Protein AF-A0A9X3IIK0-F1 (afdb_monomer_lite)

Structure (mmCIF, N/CA/C/O backbone):
data_AF-A0A9X3IIK0-F1
#
_entry.id   AF-A0A9X3IIK0-F1
#
loop_
_atom_site.group_PDB
_atom_site.id
_atom_site.type_symbol
_atom_site.label_atom_id
_atom_site.label_alt_id
_atom_site.label_comp_id
_atom_site.label_asym_id
_atom_site.label_entity_id
_atom_site.label_seq_id
_atom_site.pdbx_PDB_ins_code
_atom_site.Cartn_x
_atom_site.Cartn_y
_atom_site.Cartn_z
_atom_site.occupancy
_atom_site.B_iso_or_equiv
_atom_site.auth_seq_id
_atom_site.auth_comp_id
_atom_site.auth_asym_id
_atom_site.auth_atom_id
_atom_site.pdbx_PDB_model_num
ATOM 1 N N . MET A 1 1 ? -16.610 23.802 2.254 1.00 46.31 1 MET A N 1
ATOM 2 C CA . MET A 1 1 ? -15.520 23.106 2.985 1.00 46.31 1 MET A CA 1
ATOM 3 C C . MET A 1 1 ? -15.199 21.709 2.436 1.00 46.31 1 MET A C 1
ATOM 5 O O . MET A 1 1 ? -14.021 21.401 2.320 1.00 46.31 1 MET A O 1
ATOM 9 N N . ASN A 1 2 ? -16.183 20.883 2.042 1.00 49.84 2 ASN A N 1
ATOM 10 C CA . ASN A 1 2 ? -15.914 19.571 1.416 1.00 49.84 2 ASN A CA 1
ATOM 11 C C . ASN A 1 2 ? -15.202 19.662 0.055 1.00 49.84 2 ASN A C 1
ATOM 13 O O . ASN A 1 2 ? -14.249 18.927 -0.170 1.00 49.84 2 ASN A O 1
ATOM 17 N N . ASN A 1 3 ? -15.590 20.609 -0.804 1.00 43.94 3 ASN A N 1
ATOM 18 C CA . ASN A 1 3 ? -14.993 20.746 -2.141 1.00 43.94 3 ASN A CA 1
ATOM 19 C C . ASN A 1 3 ? -13.500 21.101 -2.094 1.00 43.94 3 ASN A C 1
ATOM 21 O O . ASN A 1 3 ? -12.734 20.601 -2.902 1.00 43.94 3 ASN A O 1
ATOM 25 N N . ILE A 1 4 ? -13.072 21.888 -1.100 1.00 55.56 4 ILE A N 1
ATOM 26 C CA . ILE A 1 4 ? -11.656 22.237 -0.895 1.00 55.56 4 ILE A CA 1
ATOM 27 C C . ILE A 1 4 ? -10.856 21.008 -0.446 1.00 55.56 4 ILE A C 1
ATOM 29 O O . ILE A 1 4 ? -9.760 20.781 -0.940 1.00 55.56 4 ILE A O 1
ATOM 33 N N . LYS A 1 5 ? -11.416 20.167 0.436 1.00 47.66 5 LYS A N 1
ATOM 34 C CA . LYS A 1 5 ? -10.771 18.910 0.851 1.00 47.66 5 LYS A CA 1
ATOM 35 C C . LYS A 1 5 ? -10.626 17.934 -0.317 1.00 47.66 5 LYS A C 1
ATOM 37 O O . LYS A 1 5 ? -9.583 17.307 -0.443 1.00 47.66 5 LYS A O 1
ATOM 42 N N . ILE A 1 6 ? -11.642 17.845 -1.178 1.00 51.34 6 ILE A N 1
ATOM 43 C CA . ILE A 1 6 ? -11.606 17.032 -2.402 1.00 51.34 6 ILE A CA 1
ATOM 44 C C . ILE A 1 6 ? -10.556 17.579 -3.376 1.00 51.34 6 ILE A C 1
ATOM 46 O O . ILE A 1 6 ? -9.789 16.797 -3.923 1.00 51.34 6 ILE A O 1
ATOM 50 N N . LEU A 1 7 ? -10.464 18.903 -3.534 1.00 46.94 7 LEU A N 1
ATOM 51 C CA . LEU A 1 7 ? -9.471 19.547 -4.397 1.00 46.94 7 LEU A CA 1
ATOM 52 C C . LEU A 1 7 ? -8.034 19.305 -3.909 1.00 46.94 7 LEU A C 1
ATOM 54 O O . LEU A 1 7 ? -7.160 19.030 -4.720 1.00 46.94 7 LEU A O 1
ATOM 58 N N . VAL A 1 8 ? -7.806 19.363 -2.592 1.00 54.00 8 VAL A N 1
ATOM 59 C CA . VAL A 1 8 ? -6.505 19.072 -1.963 1.00 54.00 8 VAL A CA 1
ATOM 60 C C . VAL A 1 8 ? -6.147 17.589 -2.085 1.00 54.00 8 VAL A C 1
ATOM 62 O O . VAL A 1 8 ? -5.001 17.242 -2.354 1.00 54.00 8 VAL A O 1
ATOM 65 N N . LEU A 1 9 ? -7.123 16.692 -1.924 1.00 51.22 9 LEU A N 1
ATOM 66 C CA . LEU A 1 9 ? -6.900 15.260 -2.118 1.00 51.22 9 LEU A CA 1
ATOM 67 C C . LEU A 1 9 ? -6.576 14.946 -3.586 1.00 51.22 9 LEU A C 1
ATOM 69 O O . LEU A 1 9 ? -5.665 14.171 -3.860 1.00 51.22 9 LEU A O 1
ATOM 73 N N . LEU A 1 10 ? -7.292 15.583 -4.518 1.00 48.53 10 LEU A N 1
ATOM 74 C CA . LEU A 1 10 ? -7.055 15.483 -5.955 1.00 48.53 10 LEU A CA 1
ATOM 75 C C . LEU A 1 10 ? -5.695 16.051 -6.343 1.00 48.53 10 LEU A C 1
ATOM 77 O O . LEU A 1 10 ? -5.031 15.438 -7.159 1.00 48.53 10 LEU A O 1
ATOM 81 N N . SER A 1 11 ? -5.242 17.166 -5.769 1.00 49.12 11 SER A N 1
ATOM 82 C CA . SER A 1 11 ? -3.928 17.731 -6.092 1.00 49.12 11 SER A CA 1
ATOM 83 C C . SER A 1 11 ? -2.769 16.899 -5.539 1.00 49.12 11 SER A C 1
ATOM 85 O O . SER A 1 11 ? -1.751 16.770 -6.217 1.00 49.12 11 SER A O 1
ATOM 87 N N . ILE A 1 12 ? -2.929 16.269 -4.368 1.00 52.62 12 ILE A N 1
ATOM 88 C CA . ILE A 1 12 ? -1.972 15.277 -3.847 1.00 52.62 12 ILE A CA 1
ATOM 89 C C . ILE A 1 12 ? -1.962 14.037 -4.742 1.00 52.62 12 ILE A C 1
ATOM 91 O O . ILE A 1 12 ? -0.896 13.587 -5.147 1.00 52.62 12 ILE A O 1
ATOM 95 N N . LEU A 1 13 ? -3.138 13.517 -5.110 1.00 46.53 13 LEU A N 1
ATOM 96 C CA . LEU A 1 13 ? -3.243 12.422 -6.073 1.00 46.53 13 LEU A CA 1
ATOM 97 C C . LEU A 1 13 ? -2.535 12.808 -7.371 1.00 46.53 13 LEU A C 1
ATOM 99 O O . LEU A 1 13 ? -1.587 12.132 -7.714 1.00 46.53 13 LEU A O 1
ATOM 103 N N . LEU A 1 14 ? -2.868 13.941 -7.992 1.00 45.56 14 LEU A N 1
ATOM 104 C CA . LEU A 1 14 ? -2.297 14.444 -9.250 1.00 45.56 14 LEU A CA 1
ATOM 105 C C . LEU A 1 14 ? -0.799 14.812 -9.190 1.00 45.56 14 LEU A C 1
ATOM 107 O O . LEU A 1 14 ? -0.193 15.032 -10.238 1.00 45.56 14 LEU A O 1
ATOM 111 N N . THR A 1 15 ? -0.178 14.875 -8.008 1.00 46.47 15 THR A N 1
ATOM 112 C CA . THR A 1 15 ? 1.281 15.060 -7.863 1.00 46.47 15 THR A CA 1
ATOM 113 C C . THR A 1 15 ? 2.045 13.742 -7.756 1.00 46.47 15 THR A C 1
ATOM 115 O O . THR A 1 15 ? 3.225 13.705 -8.106 1.00 46.47 15 THR A O 1
ATOM 118 N N . PHE A 1 16 ? 1.390 12.634 -7.390 1.00 45.12 16 PHE A N 1
ATOM 119 C CA . PHE A 1 16 ? 1.950 11.280 -7.487 1.00 45.12 16 PHE A CA 1
ATOM 120 C C . PHE A 1 16 ? 1.930 10.786 -8.934 1.00 45.12 16 PHE A C 1
ATOM 122 O O . PHE A 1 16 ? 1.303 9.779 -9.247 1.00 45.12 16 PHE A O 1
ATOM 129 N N . ARG A 1 17 ? 2.592 11.509 -9.844 1.00 48.44 17 ARG A N 1
ATOM 130 C CA . ARG A 1 17 ? 2.727 11.076 -11.236 1.00 48.44 17 ARG A CA 1
ATOM 131 C C . ARG A 1 17 ? 3.514 9.772 -11.186 1.00 48.44 17 ARG A C 1
ATOM 133 O O . ARG A 1 17 ? 4.678 9.804 -10.778 1.00 48.44 17 ARG A O 1
ATOM 140 N N . P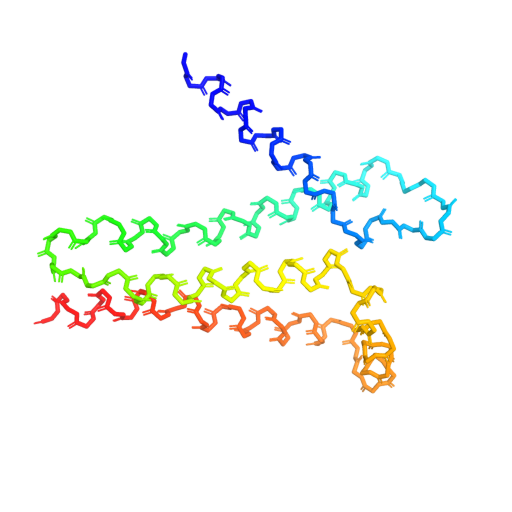RO A 1 18 ? 2.907 8.620 -11.494 1.00 44.53 18 PRO A N 1
ATOM 141 C CA . PRO A 1 18 ? 3.623 7.381 -11.312 1.00 44.53 18 PRO A CA 1
ATOM 142 C C . PRO A 1 18 ? 4.786 7.355 -12.303 1.00 44.53 18 PRO A C 1
ATOM 144 O O . PRO A 1 18 ? 4.599 7.636 -13.485 1.00 44.53 18 PRO A O 1
ATOM 147 N N . SER A 1 19 ? 5.990 7.043 -11.830 1.00 44.16 19 SER A N 1
ATOM 148 C CA . SER A 1 19 ? 7.219 7.013 -12.638 1.00 44.16 19 SER A CA 1
ATOM 149 C C . SER A 1 19 ? 7.140 6.051 -13.830 1.00 44.16 19 SER A C 1
ATOM 151 O O . SER A 1 19 ? 7.866 6.232 -14.800 1.00 44.16 19 SER A O 1
ATOM 153 N N . PHE A 1 20 ? 6.211 5.089 -13.816 1.00 42.84 20 PHE A N 1
ATOM 154 C CA . PHE A 1 20 ? 5.910 4.230 -14.965 1.00 42.84 20 PHE A CA 1
ATOM 155 C C . PHE A 1 20 ? 5.239 4.963 -16.143 1.00 42.84 20 PHE A C 1
ATOM 157 O O . PHE A 1 20 ? 5.178 4.418 -17.239 1.00 42.84 20 PHE A O 1
ATOM 164 N N . ALA A 1 21 ? 4.758 6.195 -15.941 1.00 38.22 21 ALA A N 1
ATOM 165 C CA . ALA A 1 21 ? 4.255 7.084 -16.990 1.00 38.22 21 ALA A CA 1
ATOM 166 C C . ALA A 1 21 ? 5.321 8.070 -17.517 1.00 38.22 21 ALA A C 1
ATOM 168 O O . ALA A 1 21 ? 5.007 8.949 -18.319 1.00 38.22 21 ALA A O 1
ATOM 169 N N . CYS A 1 22 ? 6.582 7.941 -17.095 1.00 44.38 22 CYS A N 1
ATOM 170 C CA . CYS A 1 22 ? 7.701 8.504 -17.841 1.00 44.38 22 CYS A CA 1
ATOM 171 C C . CYS A 1 22 ? 8.112 7.474 -18.892 1.00 44.38 22 CYS A C 1
ATOM 173 O O . CYS A 1 22 ? 9.002 6.659 -18.659 1.00 44.38 22 CYS A O 1
ATOM 175 N N . ALA A 1 23 ? 7.463 7.507 -20.058 1.00 40.03 23 ALA A N 1
ATOM 176 C CA . ALA A 1 23 ? 8.118 6.998 -21.252 1.00 40.03 23 ALA A CA 1
ATOM 177 C C . ALA A 1 23 ? 9.442 7.761 -21.385 1.00 40.03 23 ALA A C 1
ATOM 179 O O . ALA A 1 23 ? 9.492 8.971 -21.152 1.00 40.03 23 ALA A O 1
ATOM 180 N N . CYS A 1 24 ? 10.520 7.041 -21.666 1.00 45.31 24 CYS A N 1
ATOM 181 C CA . CYS A 1 24 ? 11.871 7.564 -21.810 1.00 45.31 24 CYS A CA 1
ATOM 182 C C . CYS A 1 24 ? 11.954 8.642 -22.912 1.00 45.31 24 CYS A C 1
ATOM 184 O O . CYS A 1 24 ? 12.392 8.354 -24.017 1.00 45.31 24 CYS A O 1
ATOM 186 N N . GLY A 1 25 ? 11.541 9.878 -22.620 1.00 46.97 25 GLY A N 1
ATOM 187 C CA . GLY A 1 25 ? 11.657 11.028 -23.520 1.00 46.97 25 GLY A CA 1
ATOM 188 C C . GLY A 1 25 ? 10.477 11.301 -24.463 1.00 46.97 25 GLY A C 1
ATOM 189 O O . GLY A 1 25 ? 10.564 12.269 -25.210 1.00 46.97 25 GLY A O 1
ATOM 190 N N . GLU A 1 26 ? 9.377 10.541 -24.416 1.00 49.16 26 GLU A N 1
ATOM 191 C CA . GLU A 1 26 ? 8.189 10.799 -25.254 1.00 49.16 26 GLU A CA 1
ATOM 192 C C . GLU A 1 26 ? 6.949 11.155 -24.420 1.00 49.16 26 GLU A C 1
ATOM 194 O O . GLU A 1 26 ? 6.686 10.573 -23.364 1.00 49.16 26 GLU A O 1
ATOM 199 N N . GLU A 1 27 ? 6.173 12.138 -24.883 1.00 52.56 27 GLU A N 1
ATOM 200 C CA . GLU A 1 27 ? 4.930 12.544 -24.228 1.00 52.56 27 GLU A CA 1
ATOM 201 C C . GLU A 1 27 ? 3.874 11.438 -24.350 1.00 52.56 27 GLU A C 1
ATOM 203 O O . GLU A 1 27 ? 3.321 11.179 -25.418 1.00 52.56 27 GLU A O 1
ATOM 208 N N . ILE A 1 28 ? 3.558 10.783 -23.231 1.00 58.06 28 ILE A N 1
ATOM 209 C CA . ILE A 1 28 ? 2.483 9.789 -23.188 1.00 58.06 28 ILE A CA 1
ATOM 210 C C . ILE A 1 28 ? 1.137 10.477 -23.482 1.00 58.06 28 ILE A C 1
ATOM 212 O O . ILE A 1 28 ? 0.836 11.487 -22.836 1.00 58.06 28 ILE A O 1
ATOM 216 N N . PRO A 1 29 ? 0.273 9.918 -24.354 1.00 68.56 29 PRO A N 1
ATOM 217 C CA . PRO A 1 29 ? -1.055 10.461 -24.625 1.00 68.56 29 PRO A CA 1
ATOM 218 C C . PRO A 1 29 ? -1.858 10.722 -23.344 1.00 68.56 29 PRO A C 1
ATOM 220 O O . PRO A 1 29 ? -1.881 9.893 -22.430 1.00 68.56 29 PRO A O 1
ATOM 223 N N . LEU A 1 30 ? -2.573 11.851 -23.288 1.00 63.47 30 LEU A N 1
ATOM 224 C CA . LEU A 1 30 ? -3.367 12.263 -22.119 1.00 63.47 30 LEU A CA 1
ATOM 225 C C . LEU A 1 30 ? -4.333 11.163 -21.636 1.00 63.47 30 LEU A C 1
ATOM 227 O O . LEU A 1 30 ? -4.521 10.991 -20.434 1.00 63.47 30 LEU A O 1
ATOM 231 N N . SER A 1 31 ? -4.903 10.383 -22.559 1.00 62.66 31 SER A N 1
ATOM 232 C CA . SER A 1 31 ? -5.797 9.258 -22.257 1.00 62.66 31 SER A CA 1
ATOM 233 C C . SER A 1 31 ? -5.109 8.138 -21.466 1.00 62.66 31 SER A C 1
ATOM 235 O O . SER A 1 31 ? -5.694 7.590 -20.533 1.00 62.66 31 SER A O 1
ATOM 237 N N . HIS A 1 32 ? -3.856 7.818 -21.791 1.00 59.91 32 HIS A N 1
ATOM 238 C CA . HIS A 1 32 ? -3.052 6.827 -21.073 1.00 59.91 32 HIS A CA 1
ATOM 239 C C . HIS A 1 32 ? -2.599 7.357 -19.711 1.00 59.91 32 HIS A C 1
ATOM 241 O O . HIS A 1 32 ? -2.627 6.617 -18.728 1.00 59.91 32 HIS A O 1
ATOM 247 N N . GLN A 1 33 ? -2.285 8.654 -19.614 1.00 58.91 33 GLN A N 1
ATOM 248 C CA . GLN A 1 33 ? -2.030 9.296 -18.322 1.00 58.91 33 GLN A CA 1
ATOM 249 C C . GLN A 1 33 ? -3.278 9.243 -17.427 1.00 58.91 33 GLN A C 1
ATOM 251 O O . GLN A 1 33 ? -3.184 8.804 -16.284 1.00 58.91 33 GLN A O 1
ATOM 256 N N . MET A 1 34 ? -4.459 9.612 -17.941 1.00 64.38 34 MET A N 1
ATOM 257 C CA . MET A 1 34 ? -5.738 9.523 -17.217 1.00 64.38 34 MET A CA 1
ATOM 258 C C . MET A 1 34 ? -6.048 8.099 -16.746 1.00 64.38 34 MET A C 1
ATOM 260 O O . MET A 1 34 ? -6.447 7.917 -15.600 1.00 64.38 34 MET A O 1
ATOM 264 N N . MET A 1 35 ? -5.834 7.087 -17.591 1.00 60.94 35 MET A N 1
ATOM 265 C CA . MET A 1 35 ? -5.987 5.677 -17.211 1.00 60.94 35 MET A CA 1
ATOM 266 C C . MET A 1 35 ? -5.043 5.282 -16.069 1.00 60.94 35 MET A C 1
ATOM 268 O O . MET A 1 35 ? -5.481 4.634 -15.117 1.00 60.94 35 MET A O 1
ATOM 272 N N . GLY A 1 36 ? -3.779 5.715 -16.116 1.00 60.34 36 GLY A N 1
ATOM 273 C CA . GLY A 1 36 ? -2.823 5.522 -15.023 1.00 60.34 36 GLY A CA 1
ATOM 274 C C . GLY A 1 36 ? -3.312 6.152 -13.718 1.00 60.34 36 GLY A C 1
ATOM 275 O O . GLY A 1 36 ? -3.373 5.478 -12.694 1.00 60.34 36 GLY A O 1
ATOM 276 N N . TRP A 1 37 ? -3.768 7.405 -13.775 1.00 60.06 37 TRP A N 1
ATOM 277 C CA . TRP A 1 37 ? -4.320 8.128 -12.627 1.00 60.06 37 TRP A CA 1
ATOM 278 C C . TRP A 1 37 ? -5.552 7.457 -12.019 1.00 60.06 37 TRP A C 1
ATOM 280 O O . TRP A 1 37 ? -5.620 7.287 -10.802 1.00 60.06 37 TRP A O 1
ATOM 290 N N . ILE A 1 38 ? -6.514 7.058 -12.853 1.00 65.81 38 ILE A N 1
ATOM 291 C CA . ILE A 1 38 ? -7.732 6.362 -12.418 1.00 65.81 38 ILE A CA 1
ATOM 292 C C . ILE A 1 38 ? -7.359 5.043 -11.743 1.00 65.81 38 ILE A C 1
ATOM 294 O O . ILE A 1 38 ? -7.861 4.740 -10.663 1.00 65.81 38 ILE A O 1
ATOM 298 N N . THR A 1 39 ? -6.430 4.291 -12.332 1.00 61.06 39 THR A N 1
ATOM 299 C CA . THR A 1 39 ? -5.964 3.016 -11.776 1.00 61.06 39 THR A CA 1
ATOM 300 C C . THR A 1 39 ? -5.293 3.220 -10.417 1.00 61.06 39 THR A C 1
ATOM 302 O O . THR A 1 39 ? -5.644 2.544 -9.451 1.00 61.06 39 THR A O 1
ATOM 305 N N . THR A 1 40 ? -4.396 4.203 -10.290 1.00 64.38 40 THR A N 1
ATOM 306 C CA . THR A 1 40 ? -3.762 4.557 -9.011 1.00 64.38 40 THR A CA 1
ATOM 307 C C . THR A 1 40 ? -4.789 5.000 -7.969 1.00 64.38 40 THR A C 1
ATOM 309 O O . THR A 1 40 ? -4.712 4.569 -6.820 1.00 64.38 40 THR A O 1
ATOM 312 N N . ALA A 1 41 ? -5.783 5.803 -8.355 1.00 65.50 41 ALA A N 1
ATOM 313 C CA . ALA A 1 41 ? -6.846 6.244 -7.456 1.00 65.50 41 ALA A CA 1
ATOM 314 C C . ALA A 1 41 ? -7.711 5.072 -6.965 1.00 65.50 41 ALA A C 1
ATOM 316 O O . ALA A 1 41 ? -8.012 4.998 -5.776 1.00 65.50 41 ALA A O 1
ATOM 317 N N . ILE A 1 42 ? -8.067 4.128 -7.842 1.00 66.56 42 ILE A N 1
ATOM 318 C CA . ILE A 1 42 ? -8.811 2.914 -7.472 1.00 66.56 42 ILE A CA 1
ATOM 319 C C . ILE A 1 42 ? -7.995 2.064 -6.497 1.00 66.56 42 ILE A C 1
ATOM 321 O O . ILE A 1 42 ? -8.521 1.654 -5.463 1.00 66.56 42 ILE A O 1
ATOM 325 N N . ILE A 1 43 ? -6.708 1.842 -6.776 1.00 69.19 43 ILE A N 1
ATOM 326 C CA . ILE A 1 43 ? -5.809 1.100 -5.880 1.00 69.19 43 ILE A CA 1
ATOM 327 C C . ILE A 1 43 ? -5.726 1.793 -4.515 1.00 69.19 43 ILE A C 1
ATOM 329 O O . ILE A 1 43 ? -5.820 1.130 -3.483 1.00 69.19 43 ILE A O 1
ATOM 333 N N . PHE A 1 44 ? -5.626 3.124 -4.488 1.00 69.12 44 PHE A N 1
ATOM 334 C CA . PHE A 1 44 ? -5.592 3.898 -3.249 1.00 69.12 44 PHE A CA 1
ATOM 335 C C . PHE A 1 44 ? -6.921 3.841 -2.477 1.00 69.12 44 PHE A C 1
ATOM 337 O O . PHE A 1 44 ? -6.930 3.738 -1.253 1.00 69.12 44 PHE A O 1
ATOM 344 N N . LEU A 1 45 ? -8.063 3.857 -3.167 1.00 69.56 45 LEU A N 1
ATOM 345 C CA . LEU A 1 45 ? -9.375 3.702 -2.536 1.00 69.56 45 LEU A CA 1
ATOM 346 C C . LEU A 1 45 ? -9.553 2.304 -1.939 1.00 69.56 45 LEU A C 1
ATOM 348 O O . LEU A 1 45 ? -9.971 2.190 -0.788 1.00 69.56 45 LEU A O 1
ATOM 352 N N . LEU A 1 46 ? -9.193 1.254 -2.683 1.00 70.88 46 LEU A N 1
ATOM 353 C CA . LEU A 1 46 ? -9.190 -0.129 -2.193 1.00 70.88 46 LEU A CA 1
ATOM 354 C C . LEU A 1 46 ? -8.265 -0.284 -0.984 1.00 70.88 46 LEU A C 1
ATOM 356 O O . LEU A 1 46 ? -8.614 -0.953 -0.010 1.00 70.88 46 LEU A O 1
ATOM 360 N N . TYR A 1 47 ? -7.120 0.395 -1.015 1.00 72.62 47 TYR A N 1
ATOM 361 C CA . TYR A 1 47 ? -6.215 0.488 0.114 1.00 72.62 47 TYR A CA 1
ATOM 362 C C . TYR A 1 47 ? -6.905 1.126 1.331 1.00 72.62 47 TYR A C 1
ATOM 364 O O . TYR A 1 47 ? -6.921 0.542 2.403 1.00 72.62 47 TYR A O 1
ATOM 372 N N . LEU A 1 48 ? -7.601 2.253 1.222 1.00 76.75 48 LEU A N 1
ATOM 373 C CA . LEU A 1 48 ? -8.188 2.886 2.414 1.00 76.75 48 LEU A CA 1
ATOM 374 C C . LEU A 1 48 ? -9.276 2.056 3.137 1.00 76.75 48 LEU A C 1
ATOM 376 O O . LEU A 1 48 ? -9.539 2.305 4.317 1.00 76.75 48 LEU A O 1
ATOM 380 N N . VAL A 1 49 ? -9.894 1.062 2.488 1.00 80.88 49 VAL A N 1
ATOM 381 C CA . VAL A 1 49 ? -11.030 0.296 3.042 1.00 80.88 49 VAL A CA 1
ATOM 382 C C . VAL A 1 49 ? -10.693 -0.409 4.376 1.00 80.88 49 VAL A C 1
ATOM 384 O O . VAL A 1 49 ? -11.371 -0.129 5.371 1.00 80.88 49 VAL A O 1
ATOM 387 N N . PRO A 1 50 ? -9.654 -1.261 4.481 1.00 80.56 50 PRO A N 1
ATOM 388 C CA . PRO A 1 50 ? -9.201 -1.820 5.760 1.00 80.56 50 PRO A CA 1
ATOM 389 C C . PRO A 1 50 ? -8.817 -0.798 6.824 1.00 80.56 50 PRO A C 1
ATOM 391 O O . PRO A 1 50 ? -9.087 -1.032 8.002 1.00 80.56 50 PRO A O 1
ATOM 394 N N . SER A 1 51 ? -8.255 0.349 6.437 1.00 84.69 51 SER A N 1
ATOM 395 C CA . SER A 1 51 ? -7.931 1.422 7.382 1.00 84.69 51 SER A CA 1
ATOM 396 C C . SER A 1 51 ? -9.186 2.032 7.993 1.00 84.69 51 SER A C 1
ATOM 398 O O . SER A 1 51 ? -9.258 2.211 9.210 1.00 84.69 51 SER A O 1
ATOM 400 N N . PHE A 1 52 ? -10.214 2.287 7.180 1.00 85.62 52 PHE A N 1
ATOM 401 C CA . PHE A 1 52 ? -11.506 2.757 7.675 1.00 85.62 52 PHE A CA 1
ATOM 402 C C . PHE A 1 52 ? -12.206 1.709 8.538 1.00 85.62 52 PHE A C 1
ATOM 404 O O . PHE A 1 52 ? -12.758 2.052 9.585 1.00 85.62 52 PHE A O 1
ATOM 411 N N . TYR A 1 53 ? -12.148 0.435 8.143 1.00 85.56 53 TYR A N 1
ATOM 412 C CA . TYR A 1 53 ? -12.681 -0.663 8.945 1.00 85.56 53 TYR A CA 1
ATOM 413 C C . TYR A 1 53 ? -11.998 -0.722 10.317 1.00 85.56 53 TYR A C 1
ATOM 415 O O . TYR A 1 53 ? -12.668 -0.701 11.345 1.00 85.56 53 TYR A O 1
ATOM 423 N N . PHE A 1 54 ? -10.668 -0.696 10.353 1.00 88.44 54 PHE A N 1
ATOM 424 C CA . PHE A 1 54 ? -9.896 -0.688 11.589 1.00 88.44 54 PHE A CA 1
ATOM 425 C C . PHE A 1 54 ? -10.231 0.523 12.474 1.00 88.44 54 PHE A C 1
ATOM 427 O O . PHE A 1 54 ? -10.522 0.366 13.661 1.00 88.44 54 PHE A O 1
ATOM 434 N N . ALA A 1 55 ? -10.269 1.728 11.894 1.00 87.50 55 ALA A N 1
ATOM 435 C CA . ALA A 1 55 ? -10.592 2.962 12.609 1.00 87.50 55 ALA A CA 1
ATOM 436 C C . ALA A 1 55 ? -12.003 2.935 13.219 1.00 87.50 55 ALA A C 1
ATOM 438 O O . ALA A 1 55 ? -12.188 3.357 14.363 1.00 87.50 55 ALA A O 1
ATOM 439 N N . LYS A 1 56 ? -12.986 2.376 12.499 1.00 89.44 56 LYS A N 1
ATOM 440 C CA . LYS A 1 56 ? -14.368 2.215 12.979 1.00 89.44 56 LYS A CA 1
ATOM 441 C C . LYS A 1 56 ? -14.441 1.403 14.275 1.00 89.44 56 LYS A C 1
ATOM 443 O O . LYS A 1 56 ? -15.261 1.707 15.139 1.00 89.44 56 LYS A O 1
ATOM 448 N N . TYR A 1 57 ? -13.594 0.387 14.423 1.00 90.12 57 TYR A N 1
ATOM 449 C CA . TYR A 1 57 ? -13.610 -0.520 15.575 1.00 90.12 57 TYR A CA 1
ATOM 450 C C . TYR A 1 57 ? -12.512 -0.246 16.610 1.00 90.12 57 TYR A C 1
ATOM 452 O O . TYR A 1 57 ? -12.506 -0.875 17.668 1.00 90.12 57 TYR A O 1
ATOM 460 N N . PHE A 1 58 ? -11.636 0.728 16.354 1.00 88.44 58 PHE A N 1
ATOM 461 C CA . PHE A 1 58 ? -10.468 1.041 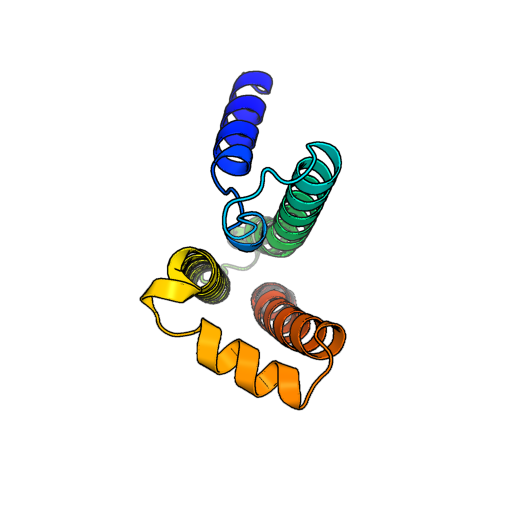17.178 1.00 88.44 58 PHE A CA 1
ATOM 462 C C . PHE A 1 58 ? -10.800 1.216 18.661 1.00 88.44 58 PHE A C 1
ATOM 464 O O . PHE A 1 58 ? -10.258 0.511 19.511 1.00 88.44 58 PHE A O 1
ATOM 471 N N . LYS A 1 59 ? -11.749 2.111 18.970 1.00 88.94 59 LYS A N 1
ATOM 472 C CA . LYS A 1 59 ? -12.182 2.364 20.352 1.00 88.94 59 LYS A CA 1
ATOM 473 C C . LYS A 1 59 ? -13.007 1.215 20.928 1.00 88.94 59 LYS A C 1
ATOM 475 O O . LYS A 1 59 ? -12.881 0.919 22.109 1.00 88.94 59 LYS A O 1
ATOM 480 N N . ARG A 1 60 ? -13.837 0.568 20.100 1.00 91.69 60 ARG A N 1
ATOM 481 C CA . ARG A 1 60 ? -14.767 -0.485 20.540 1.00 91.69 60 ARG A CA 1
ATOM 482 C C . ARG A 1 60 ? -14.035 -1.714 21.075 1.00 91.69 60 ARG A C 1
ATOM 484 O O . ARG A 1 60 ? -14.488 -2.293 22.052 1.00 91.69 60 ARG A O 1
ATOM 491 N N . TYR A 1 61 ? -12.928 -2.093 20.443 1.00 91.25 61 TYR A N 1
ATOM 492 C CA . TYR A 1 61 ? -12.161 -3.289 20.803 1.00 91.25 61 TYR A CA 1
ATOM 493 C C . TYR A 1 61 ? -10.780 -2.979 21.393 1.00 91.25 61 TYR A C 1
ATOM 495 O O . TYR A 1 61 ? -9.942 -3.876 21.458 1.00 91.25 61 TYR A O 1
ATOM 503 N N . GLN A 1 62 ? -10.526 -1.722 21.786 1.00 88.50 62 GLN A N 1
ATOM 504 C CA . GLN A 1 62 ? -9.238 -1.270 22.336 1.00 88.50 62 GLN A CA 1
ATOM 505 C C . GLN A 1 62 ? -8.040 -1.758 21.495 1.00 88.50 62 GLN A C 1
ATOM 507 O O . GLN A 1 62 ? -7.083 -2.352 21.993 1.00 88.50 62 GLN A O 1
ATOM 512 N N . LEU A 1 63 ? -8.134 -1.566 20.178 1.00 88.94 63 LEU A N 1
ATOM 513 C CA . LEU A 1 63 ? -7.146 -2.075 19.232 1.00 88.94 63 LEU A CA 1
ATOM 514 C C . LEU A 1 63 ? -5.813 -1.328 19.396 1.00 88.94 63 LEU A C 1
ATOM 516 O O . LEU A 1 63 ? -5.790 -0.111 19.548 1.00 88.94 63 LEU A O 1
ATOM 520 N N . SER A 1 64 ? -4.686 -2.040 19.311 1.00 88.94 64 SER A N 1
ATOM 521 C CA . SER A 1 64 ? -3.369 -1.397 19.182 1.00 88.94 64 SER A CA 1
ATOM 522 C C . SER A 1 64 ? -3.185 -0.878 17.762 1.00 88.94 64 SER A C 1
ATOM 524 O O . SER A 1 64 ? -3.558 -1.580 16.839 1.00 88.94 64 SER A O 1
ATOM 526 N N . ILE A 1 65 ? -2.577 0.294 17.562 1.00 86.69 65 ILE A N 1
ATOM 527 C CA . ILE A 1 65 ? -2.355 0.897 16.232 1.00 86.69 65 ILE A CA 1
ATOM 528 C C . ILE A 1 65 ? -1.292 0.164 15.387 1.00 86.69 65 ILE A C 1
ATOM 530 O O . ILE A 1 65 ? -1.258 0.298 14.165 1.00 86.69 65 ILE A O 1
ATOM 534 N N . LEU A 1 66 ? -0.437 -0.643 16.023 1.00 85.62 66 LEU A N 1
ATOM 535 C CA . LEU A 1 66 ? 0.702 -1.321 15.390 1.00 85.62 66 LEU A CA 1
ATOM 536 C C . LEU A 1 66 ? 0.329 -2.167 14.150 1.00 85.62 66 LEU A C 1
ATOM 538 O O . LEU A 1 66 ? 0.997 -2.037 13.123 1.00 85.62 66 LEU A O 1
ATOM 542 N N . PRO A 1 67 ? -0.752 -2.978 14.186 1.00 84.12 67 PRO A N 1
ATOM 543 C CA . PRO A 1 67 ? -1.215 -3.764 13.047 1.00 84.12 67 PRO A CA 1
ATOM 544 C C . PRO A 1 67 ? -1.670 -2.931 11.854 1.00 84.12 67 PRO A C 1
ATOM 546 O O . PRO A 1 67 ? -1.717 -3.461 10.752 1.00 84.12 67 PRO A O 1
ATOM 549 N N . LEU A 1 68 ? -1.995 -1.652 12.063 1.00 84.75 68 LEU A N 1
ATOM 550 C CA . LEU A 1 68 ? -2.322 -0.719 10.993 1.00 84.75 68 LEU A CA 1
ATOM 551 C C . LEU A 1 68 ? -1.064 -0.039 10.439 1.00 84.75 68 LEU A C 1
ATOM 553 O O . LEU A 1 68 ? -0.927 0.075 9.226 1.00 84.75 68 LEU A O 1
ATOM 557 N N . ILE A 1 69 ? -0.130 0.381 11.300 1.00 85.19 69 ILE A N 1
A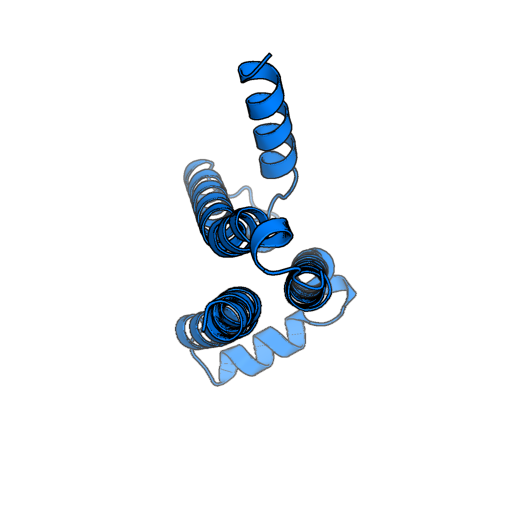TOM 558 C CA . ILE A 1 69 ? 1.086 1.106 10.886 1.00 85.19 69 ILE A CA 1
ATOM 559 C C . ILE A 1 69 ? 1.958 0.257 9.967 1.00 85.19 69 ILE A C 1
ATOM 561 O O . ILE A 1 69 ? 2.436 0.754 8.953 1.00 85.19 69 ILE A O 1
ATOM 565 N N . PHE A 1 70 ? 2.160 -1.017 10.301 1.00 82.69 70 PHE A N 1
ATOM 566 C CA . PHE A 1 70 ? 3.095 -1.864 9.566 1.00 82.69 70 PHE A CA 1
ATOM 567 C C . PHE A 1 70 ? 2.730 -2.021 8.071 1.00 82.69 70 PHE A C 1
ATOM 569 O O . PHE A 1 70 ? 3.584 -1.745 7.226 1.00 82.69 70 PHE A O 1
ATOM 576 N N . PRO A 1 71 ? 1.468 -2.324 7.707 1.00 81.12 71 PRO A N 1
ATOM 577 C CA . PRO A 1 71 ? 1.029 -2.299 6.312 1.00 81.12 71 PRO A CA 1
ATOM 578 C C . PRO A 1 71 ? 1.204 -0.937 5.617 1.00 81.12 71 PRO A C 1
ATOM 580 O O . PRO A 1 71 ? 1.537 -0.896 4.434 1.00 81.12 71 PRO A O 1
ATOM 583 N N . HIS A 1 72 ? 1.024 0.179 6.337 1.00 82.38 72 HIS A N 1
ATOM 584 C CA . HIS A 1 72 ? 1.215 1.516 5.759 1.00 82.38 72 HIS A CA 1
ATOM 585 C C . HIS A 1 72 ? 2.689 1.821 5.495 1.00 82.38 72 HIS A C 1
ATOM 587 O O . HIS A 1 72 ? 3.025 2.336 4.433 1.00 82.38 72 HIS A O 1
ATOM 593 N N . MET A 1 73 ? 3.576 1.470 6.427 1.00 83.44 73 MET A N 1
ATOM 594 C CA . MET A 1 73 ? 5.023 1.626 6.257 1.00 83.44 73 MET A CA 1
ATOM 595 C C . MET A 1 73 ? 5.532 0.823 5.061 1.00 83.44 73 MET A C 1
ATOM 597 O O . MET A 1 73 ? 6.316 1.341 4.268 1.00 83.44 73 MET A O 1
ATOM 601 N N . LEU A 1 74 ? 5.042 -0.409 4.889 1.00 79.44 74 LEU A N 1
ATOM 602 C CA . LEU A 1 74 ? 5.368 -1.233 3.728 1.00 79.44 74 LEU A CA 1
ATOM 603 C C . LEU A 1 74 ? 4.886 -0.585 2.423 1.00 79.44 74 LEU A C 1
ATOM 605 O O . LEU A 1 74 ? 5.642 -0.526 1.457 1.00 79.44 74 LEU A O 1
ATOM 609 N N . MET A 1 75 ? 3.663 -0.048 2.398 1.00 76.44 75 MET A N 1
ATOM 610 C CA . MET A 1 75 ? 3.136 0.656 1.226 1.00 76.44 75 MET A CA 1
ATOM 611 C C . MET A 1 75 ? 3.973 1.892 0.880 1.00 76.44 75 MET A C 1
ATOM 613 O O . MET A 1 75 ? 4.333 2.082 -0.278 1.00 76.44 75 MET A O 1
ATOM 617 N N . PHE A 1 76 ? 4.334 2.715 1.868 1.00 79.31 76 PHE A N 1
ATOM 618 C CA . PHE A 1 76 ? 5.203 3.872 1.638 1.00 79.31 76 PHE A CA 1
ATOM 619 C C . PHE A 1 76 ? 6.584 3.463 1.127 1.00 79.31 76 PHE A C 1
ATOM 621 O O . PHE A 1 76 ? 7.104 4.110 0.221 1.00 79.31 76 PHE A O 1
ATOM 628 N N . ALA A 1 77 ? 7.157 2.376 1.650 1.00 79.06 77 ALA A N 1
ATOM 629 C CA . ALA A 1 77 ? 8.423 1.842 1.163 1.00 79.06 77 ALA A CA 1
ATOM 630 C C . ALA A 1 77 ? 8.320 1.373 -0.297 1.00 79.06 77 ALA A C 1
ATOM 632 O O . ALA A 1 77 ? 9.188 1.704 -1.101 1.00 79.06 77 ALA A O 1
ATOM 633 N N . LEU A 1 78 ? 7.241 0.674 -0.667 1.00 73.00 78 LEU A N 1
ATOM 634 C CA . LEU A 1 78 ? 6.989 0.241 -2.045 1.00 73.00 78 LEU A CA 1
ATOM 635 C C . LEU A 1 78 ? 6.766 1.426 -2.992 1.00 73.00 78 LEU A C 1
ATOM 637 O O . LEU A 1 78 ? 7.337 1.453 -4.079 1.00 73.00 78 LEU A O 1
ATOM 641 N N . LEU A 1 79 ? 5.995 2.435 -2.576 1.00 71.81 79 LEU A N 1
ATOM 642 C CA . LEU A 1 79 ? 5.798 3.667 -3.346 1.00 71.81 79 LEU A CA 1
ATOM 643 C C . LEU A 1 79 ? 7.118 4.416 -3.543 1.00 71.81 79 LEU A C 1
ATOM 645 O O . LEU A 1 79 ? 7.430 4.838 -4.654 1.00 71.81 79 LEU A O 1
ATOM 649 N N . TYR A 1 80 ? 7.922 4.538 -2.487 1.00 72.62 80 TYR A N 1
ATOM 650 C CA . TYR A 1 80 ? 9.239 5.159 -2.560 1.00 72.62 80 TYR A CA 1
ATOM 651 C C . TYR A 1 80 ? 10.177 4.387 -3.493 1.00 72.62 80 TYR A C 1
ATOM 653 O O . TYR A 1 80 ? 10.854 5.001 -4.322 1.00 72.62 80 TYR A O 1
ATOM 661 N N . ALA A 1 81 ? 10.176 3.054 -3.398 1.00 69.56 81 ALA A N 1
ATOM 662 C CA . ALA A 1 81 ? 10.941 2.169 -4.264 1.00 69.56 81 ALA A CA 1
ATOM 663 C C . ALA A 1 81 ? 10.520 2.306 -5.732 1.00 69.56 81 ALA A C 1
ATOM 665 O O . ALA A 1 81 ? 11.375 2.358 -6.608 1.00 69.56 81 ALA A O 1
ATOM 666 N N . MET A 1 82 ? 9.221 2.451 -6.002 1.00 66.44 82 MET A N 1
ATOM 667 C CA . MET A 1 82 ? 8.697 2.666 -7.349 1.00 66.44 82 MET A CA 1
ATOM 668 C C . MET A 1 82 ? 9.092 4.040 -7.908 1.00 66.44 82 MET A C 1
ATOM 670 O O . MET A 1 82 ? 9.544 4.145 -9.046 1.00 66.44 82 MET A O 1
ATOM 674 N N . MET A 1 83 ? 8.965 5.104 -7.110 1.00 66.19 83 MET A N 1
ATOM 675 C CA . MET A 1 83 ? 9.334 6.463 -7.528 1.00 66.19 83 MET A CA 1
ATOM 676 C C . MET A 1 83 ? 10.843 6.623 -7.753 1.00 66.19 83 MET A C 1
ATOM 678 O O . MET A 1 83 ? 11.255 7.435 -8.577 1.00 66.19 83 MET A O 1
ATOM 682 N N . ASN A 1 84 ? 11.667 5.853 -7.038 1.00 69.81 84 ASN A N 1
ATOM 683 C CA . ASN A 1 84 ? 13.128 5.921 -7.101 1.00 69.81 84 ASN A CA 1
ATOM 684 C C . ASN A 1 84 ? 13.759 4.666 -7.715 1.00 69.81 84 ASN A C 1
ATOM 686 O O . ASN A 1 84 ? 14.951 4.437 -7.512 1.00 69.81 84 ASN A O 1
ATOM 690 N N . SER A 1 85 ? 13.003 3.868 -8.473 1.00 65.56 85 SER A N 1
ATOM 691 C CA . SER A 1 85 ? 13.443 2.554 -8.965 1.00 65.56 85 SER A CA 1
ATOM 692 C C . SER A 1 85 ? 14.769 2.613 -9.724 1.00 65.56 85 SER A C 1
ATOM 694 O O . SER A 1 85 ? 15.643 1.774 -9.515 1.00 65.56 85 SER A O 1
ATOM 696 N N . PHE A 1 86 ? 14.962 3.662 -10.526 1.00 66.44 86 PHE A N 1
ATOM 697 C CA . PHE A 1 86 ? 16.208 3.921 -11.243 1.00 66.44 86 PHE A CA 1
ATOM 698 C C . PHE A 1 86 ? 17.385 4.215 -10.299 1.00 66.44 86 PHE A C 1
ATOM 700 O O . PHE A 1 86 ? 18.444 3.606 -10.417 1.00 66.44 86 PHE A O 1
ATOM 707 N N . LYS A 1 87 ? 17.196 5.108 -9.318 1.00 72.81 87 LYS A N 1
ATOM 708 C CA . LYS A 1 87 ? 18.242 5.490 -8.349 1.00 72.81 87 LYS A CA 1
ATOM 709 C C . LYS A 1 87 ? 18.597 4.358 -7.388 1.00 72.81 87 LYS A C 1
ATOM 711 O O . LYS A 1 87 ? 19.730 4.279 -6.932 1.00 72.81 87 LYS A O 1
ATOM 716 N N . LEU A 1 88 ? 17.628 3.503 -7.078 1.00 73.38 88 LEU A N 1
ATOM 717 C CA . LEU A 1 88 ? 17.793 2.345 -6.204 1.00 73.38 88 LEU A CA 1
ATOM 718 C C . LEU A 1 88 ? 18.340 1.115 -6.945 1.00 73.38 88 LEU A C 1
ATOM 720 O O . LEU A 1 88 ? 18.502 0.069 -6.326 1.00 73.38 88 LEU A O 1
ATOM 724 N N . GLY A 1 89 ? 18.602 1.212 -8.254 1.00 76.88 89 GLY A N 1
ATOM 725 C CA . GLY A 1 89 ? 19.092 0.084 -9.048 1.00 76.88 89 GLY A CA 1
ATOM 726 C C . GLY A 1 89 ? 18.094 -1.077 -9.138 1.00 76.88 89 GLY A C 1
ATOM 727 O O . GLY A 1 89 ? 18.501 -2.221 -9.315 1.00 76.88 89 GLY A O 1
ATOM 728 N N . LEU A 1 90 ? 16.791 -0.803 -9.012 1.00 75.81 90 LEU A N 1
ATOM 729 C CA . LEU A 1 90 ? 15.732 -1.817 -9.051 1.00 75.81 90 LEU A CA 1
ATOM 730 C C . LEU A 1 90 ? 15.311 -2.176 -10.482 1.00 75.81 90 LEU A C 1
ATOM 732 O O . LEU A 1 90 ? 14.800 -3.270 -10.701 1.00 75.81 90 LEU A O 1
ATOM 736 N N . ASN A 1 91 ? 15.551 -1.291 -11.458 1.00 74.25 91 ASN A N 1
ATOM 737 C CA . ASN A 1 91 ? 15.220 -1.551 -12.864 1.00 74.25 91 ASN A CA 1
ATOM 738 C C . ASN A 1 91 ? 15.951 -2.785 -13.434 1.00 74.25 91 ASN A C 1
ATOM 740 O O . ASN A 1 91 ? 15.262 -3.659 -13.947 1.00 74.25 91 ASN A O 1
ATOM 744 N N . PRO A 1 92 ? 17.281 -2.957 -13.262 1.00 76.88 92 PRO A N 1
ATOM 745 C CA . PRO A 1 92 ? 17.968 -4.169 -13.721 1.00 76.88 92 PRO A CA 1
ATOM 746 C C . PRO A 1 92 ? 17.418 -5.461 -13.107 1.00 76.88 92 PRO A C 1
ATOM 748 O O . PRO A 1 92 ? 17.390 -6.499 -13.762 1.00 76.88 92 PRO A O 1
ATOM 751 N N . ILE A 1 93 ? 16.965 -5.405 -11.849 1.00 78.81 93 ILE A N 1
ATOM 752 C CA . ILE A 1 93 ? 16.353 -6.551 -11.167 1.00 78.81 93 ILE A CA 1
ATOM 753 C C . ILE A 1 93 ? 14.999 -6.867 -11.804 1.00 78.81 93 ILE A C 1
ATOM 755 O O . ILE A 1 93 ? 14.715 -8.026 -12.092 1.00 78.81 93 ILE A O 1
ATOM 759 N N . TYR A 1 94 ? 14.175 -5.846 -12.047 1.00 74.69 94 TYR A N 1
ATOM 760 C CA . TYR A 1 94 ? 12.903 -6.010 -12.744 1.00 74.69 94 TYR A CA 1
ATOM 761 C C . TYR A 1 94 ? 13.099 -6.588 -14.151 1.00 74.69 94 TYR A C 1
ATOM 763 O O . TYR A 1 94 ? 12.446 -7.572 -14.486 1.00 74.69 94 TYR A O 1
ATOM 771 N N . ASP A 1 95 ? 14.033 -6.043 -14.932 1.00 78.00 95 ASP A N 1
ATOM 772 C CA . ASP A 1 95 ? 14.314 -6.489 -16.301 1.00 78.00 95 ASP A CA 1
ATOM 773 C C . ASP A 1 95 ? 14.808 -7.943 -16.328 1.00 78.00 95 ASP A C 1
ATOM 775 O O . ASP A 1 95 ? 14.378 -8.740 -17.163 1.00 78.00 95 ASP A O 1
ATOM 779 N N . TRP A 1 96 ? 15.644 -8.329 -15.357 1.00 84.00 96 TRP A N 1
ATOM 780 C CA . TRP A 1 96 ? 16.073 -9.717 -15.186 1.00 84.00 96 TRP A CA 1
ATOM 781 C C . TRP A 1 96 ? 14.901 -10.641 -14.829 1.00 84.00 96 TRP A C 1
ATOM 783 O O . TRP A 1 96 ? 14.760 -11.711 -15.413 1.00 84.00 96 TRP A O 1
ATOM 793 N N . ILE A 1 97 ? 13.998 -10.247 -13.929 1.00 79.12 97 ILE A N 1
ATOM 794 C CA . ILE A 1 97 ? 12.813 -11.063 -13.605 1.00 79.12 97 ILE A CA 1
ATOM 795 C C . ILE A 1 97 ? 11.874 -11.165 -14.821 1.00 79.12 97 ILE A C 1
ATOM 797 O O . ILE A 1 97 ? 11.352 -12.246 -15.106 1.00 79.12 97 ILE A O 1
ATOM 801 N N . ALA A 1 98 ? 11.698 -10.075 -15.570 1.00 77.12 98 ALA A N 1
ATOM 802 C CA . ALA A 1 98 ? 10.850 -10.006 -16.759 1.00 77.12 98 ALA A CA 1
ATOM 803 C C . ALA A 1 98 ? 11.347 -10.892 -17.915 1.00 77.12 98 ALA A C 1
ATOM 805 O O . ALA A 1 98 ? 10.548 -11.285 -18.764 1.00 77.12 98 ALA A O 1
ATOM 806 N N . THR A 1 99 ? 12.630 -11.283 -17.930 1.00 86.81 99 THR A N 1
ATOM 807 C CA . THR A 1 99 ? 13.112 -12.308 -18.874 1.00 86.81 99 THR A CA 1
ATOM 808 C C . THR A 1 99 ? 12.590 -13.720 -18.590 1.00 86.81 99 THR A C 1
ATOM 810 O O . THR A 1 99 ? 12.563 -14.537 -19.507 1.00 86.81 99 THR A O 1
ATOM 813 N N . TYR A 1 100 ? 12.135 -14.014 -17.367 1.00 86.81 100 TYR A N 1
ATOM 814 C CA . TYR A 1 100 ? 11.664 -15.354 -16.977 1.00 86.81 100 TYR A CA 1
ATOM 815 C C . TYR A 1 100 ? 10.160 -15.426 -16.709 1.00 86.81 100 TYR A C 1
ATOM 817 O O . TYR A 1 100 ? 9.565 -16.498 -16.819 1.00 86.81 100 TYR A O 1
ATOM 825 N N . LEU A 1 101 ? 9.537 -14.309 -16.335 1.00 82.31 101 LEU A N 1
ATOM 826 C CA . LEU A 1 101 ? 8.127 -14.236 -15.966 1.00 82.31 101 LEU A CA 1
ATOM 827 C C . LEU A 1 101 ? 7.420 -13.157 -16.786 1.00 82.31 101 LEU A C 1
ATOM 829 O O . LEU A 1 101 ? 7.945 -12.053 -16.921 1.00 82.31 101 LEU A O 1
ATOM 833 N N . PRO A 1 102 ? 6.200 -13.414 -17.288 1.00 77.31 102 PRO A N 1
ATOM 834 C CA . PRO A 1 102 ? 5.445 -12.375 -17.963 1.00 77.31 102 PRO A CA 1
ATOM 835 C C . PRO A 1 102 ? 5.082 -11.271 -16.966 1.00 77.31 102 PRO A C 1
ATOM 837 O O . PRO A 1 102 ? 4.728 -11.545 -15.816 1.00 77.31 102 PRO A O 1
ATOM 840 N N . ASN A 1 103 ? 5.107 -10.019 -17.429 1.00 66.75 103 ASN A N 1
ATOM 841 C CA . ASN A 1 103 ? 4.830 -8.844 -16.596 1.00 66.75 103 ASN A CA 1
ATOM 842 C C . ASN A 1 103 ? 3.513 -8.978 -15.814 1.00 66.75 103 ASN A C 1
ATOM 844 O O . ASN A 1 103 ? 3.456 -8.616 -14.644 1.00 66.75 103 ASN A O 1
ATOM 848 N N . SER A 1 104 ? 2.474 -9.574 -16.408 1.00 62.81 104 SER A N 1
ATOM 849 C CA . SER A 1 104 ? 1.196 -9.831 -15.732 1.00 62.81 104 SER A CA 1
ATOM 850 C C . SER A 1 104 ? 1.336 -10.688 -14.466 1.00 62.81 104 SER A C 1
ATOM 852 O O . SER A 1 104 ? 0.692 -10.388 -13.463 1.00 62.81 104 SER A O 1
ATOM 854 N N . LEU A 1 105 ? 2.199 -11.708 -14.475 1.00 67.81 105 LEU A N 1
ATOM 855 C CA . LEU A 1 105 ? 2.480 -12.562 -13.316 1.00 67.81 105 LEU A CA 1
ATOM 856 C C . LEU A 1 105 ? 3.287 -11.821 -12.249 1.00 67.81 105 LEU A C 1
ATOM 858 O O . LEU A 1 105 ? 2.987 -11.951 -11.064 1.00 67.81 105 LEU A O 1
ATOM 862 N N . ILE A 1 106 ? 4.266 -11.012 -12.659 1.00 68.62 106 ILE A N 1
ATOM 863 C CA . ILE A 1 106 ? 5.070 -10.186 -11.745 1.00 68.62 106 ILE A CA 1
ATOM 864 C C . ILE A 1 106 ? 4.164 -9.182 -11.021 1.00 68.62 106 ILE A C 1
ATOM 866 O O . ILE A 1 106 ? 4.173 -9.099 -9.791 1.00 68.62 106 ILE A O 1
ATOM 870 N N . PHE A 1 107 ? 3.314 -8.475 -11.770 1.00 65.25 107 PHE A N 1
ATOM 871 C CA . PHE A 1 107 ? 2.327 -7.550 -11.214 1.00 65.25 107 PHE A CA 1
ATOM 872 C C . PHE A 1 107 ? 1.315 -8.259 -10.307 1.00 65.25 107 PHE A C 1
ATOM 874 O O . PHE A 1 107 ? 1.021 -7.759 -9.221 1.00 65.25 107 PHE A O 1
ATOM 881 N N . ALA A 1 108 ? 0.812 -9.432 -10.705 1.00 68.62 108 ALA A N 1
ATOM 882 C CA . ALA A 1 108 ? -0.110 -10.213 -9.883 1.00 68.62 108 ALA A CA 1
ATOM 883 C C . ALA A 1 108 ? 0.533 -10.661 -8.561 1.00 68.62 108 ALA A C 1
ATOM 885 O O . ALA A 1 108 ? -0.105 -10.564 -7.516 1.00 68.62 108 ALA A O 1
ATOM 886 N N . ALA A 1 109 ? 1.798 -11.091 -8.579 1.00 72.38 109 ALA A N 1
ATOM 887 C CA . ALA A 1 109 ? 2.525 -11.508 -7.383 1.00 72.38 109 ALA A CA 1
ATOM 888 C C . ALA A 1 109 ? 2.753 -10.342 -6.408 1.00 72.38 109 ALA A C 1
ATOM 890 O O . ALA A 1 109 ? 2.459 -10.466 -5.219 1.00 72.38 109 ALA A O 1
ATOM 891 N N . ILE A 1 110 ? 3.209 -9.187 -6.904 1.00 70.94 110 ILE A N 1
ATOM 892 C CA . ILE A 1 110 ? 3.394 -7.980 -6.083 1.00 70.94 110 ILE A CA 1
ATOM 893 C C . ILE A 1 110 ? 2.047 -7.509 -5.517 1.00 70.94 110 ILE A C 1
ATOM 895 O O . ILE A 1 110 ? 1.944 -7.201 -4.327 1.00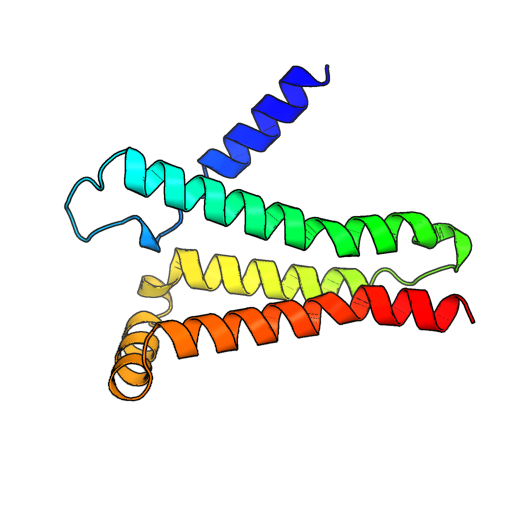 70.94 110 ILE A O 1
ATOM 899 N N . GLY A 1 111 ? 0.997 -7.510 -6.344 1.00 67.81 111 GLY A N 1
ATOM 900 C CA . GLY A 1 111 ? -0.360 -7.169 -5.926 1.00 67.81 111 GLY A CA 1
ATOM 901 C C . GLY A 1 111 ? -0.890 -8.104 -4.836 1.00 67.81 111 GLY A C 1
ATOM 902 O O . GLY A 1 111 ? -1.420 -7.633 -3.832 1.00 67.81 111 GLY A O 1
ATOM 903 N N . LEU A 1 112 ? -0.688 -9.416 -4.983 1.00 72.56 112 LEU A N 1
ATOM 904 C CA . LEU A 1 112 ? -1.084 -10.422 -3.996 1.00 72.56 112 LEU A CA 1
ATOM 905 C C . LEU A 1 112 ? -0.371 -10.207 -2.656 1.00 72.56 112 LEU A C 1
ATOM 907 O O . LEU A 1 112 ? -1.020 -10.239 -1.612 1.00 72.56 112 LEU A O 1
ATOM 911 N N . ILE A 1 113 ? 0.939 -9.940 -2.674 1.00 74.31 113 ILE A N 1
ATOM 912 C CA . ILE A 1 113 ? 1.711 -9.622 -1.464 1.00 74.31 113 ILE A CA 1
ATOM 913 C C . ILE A 1 113 ? 1.112 -8.393 -0.774 1.00 74.31 113 ILE A C 1
ATOM 915 O O . ILE A 1 113 ? 0.837 -8.437 0.427 1.00 74.31 113 ILE A O 1
ATOM 919 N N . GLY A 1 114 ? 0.840 -7.330 -1.535 1.00 69.00 114 GLY A N 1
ATOM 920 C CA . GLY A 1 114 ? 0.181 -6.128 -1.026 1.00 69.00 114 GLY A CA 1
ATOM 921 C C . GLY A 1 114 ? -1.150 -6.448 -0.345 1.00 69.00 114 GLY A C 1
ATOM 922 O O . GLY A 1 114 ? -1.357 -6.062 0.803 1.00 69.00 114 GLY A O 1
ATOM 923 N N . VAL A 1 115 ? -2.012 -7.228 -1.003 1.00 73.44 115 VAL A N 1
ATOM 924 C CA . VAL A 1 115 ? -3.317 -7.656 -0.473 1.00 73.44 115 VAL A CA 1
ATOM 925 C C . VAL A 1 115 ? -3.173 -8.475 0.816 1.00 73.44 115 VAL A C 1
ATOM 927 O O . VAL A 1 115 ? -3.910 -8.230 1.769 1.00 73.44 115 VAL A O 1
ATOM 930 N N . ILE A 1 116 ? -2.212 -9.400 0.898 1.00 76.62 116 ILE A N 1
ATOM 931 C CA . ILE A 1 116 ? -1.983 -10.238 2.089 1.00 76.62 116 ILE A CA 1
ATOM 932 C C . ILE A 1 116 ? -1.622 -9.384 3.308 1.00 76.62 116 ILE A C 1
ATOM 934 O O . ILE A 1 116 ? -2.237 -9.530 4.368 1.00 76.62 116 ILE A O 1
ATOM 938 N N . PHE A 1 117 ? -0.671 -8.455 3.167 1.00 75.88 117 PHE A N 1
ATOM 939 C CA . PHE A 1 117 ? -0.331 -7.528 4.253 1.00 75.88 117 PHE A CA 1
ATOM 940 C C . PHE A 1 117 ? -1.519 -6.636 4.627 1.00 75.88 117 PHE A C 1
ATOM 942 O O . PHE A 1 117 ? -1.680 -6.262 5.789 1.00 75.88 117 PHE A O 1
ATOM 949 N N . TRP A 1 118 ? -2.396 -6.360 3.664 1.00 77.94 118 TRP A N 1
ATOM 950 C CA . TRP A 1 118 ? -3.590 -5.551 3.852 1.00 77.94 118 TRP A CA 1
ATOM 951 C C . TRP A 1 118 ? -4.753 -6.268 4.550 1.00 77.94 118 TRP A C 1
ATOM 953 O O . TRP A 1 118 ? -5.600 -5.627 5.175 1.00 77.94 118 TRP A O 1
ATOM 963 N N . PHE A 1 119 ? -4.774 -7.601 4.529 1.00 82.31 119 PHE A N 1
ATOM 964 C CA . PHE A 1 119 ? -5.720 -8.399 5.313 1.00 82.31 119 PHE A CA 1
ATOM 965 C C . PHE A 1 119 ? -5.381 -8.430 6.808 1.00 82.31 119 PHE A C 1
ATOM 967 O O . PHE A 1 119 ? -6.257 -8.702 7.633 1.00 82.31 119 PHE A O 1
ATOM 974 N N . TYR A 1 120 ? -4.139 -8.124 7.189 1.00 84.06 120 TYR A N 1
ATOM 975 C CA . TYR A 1 120 ? -3.687 -8.214 8.577 1.00 84.06 120 TYR A CA 1
ATOM 976 C C . TYR A 1 120 ? -4.471 -7.316 9.563 1.00 84.06 120 TYR A C 1
ATOM 978 O O . TYR A 1 120 ? -4.955 -7.850 10.568 1.00 84.06 120 TYR A O 1
ATOM 986 N N . PRO A 1 121 ? -4.71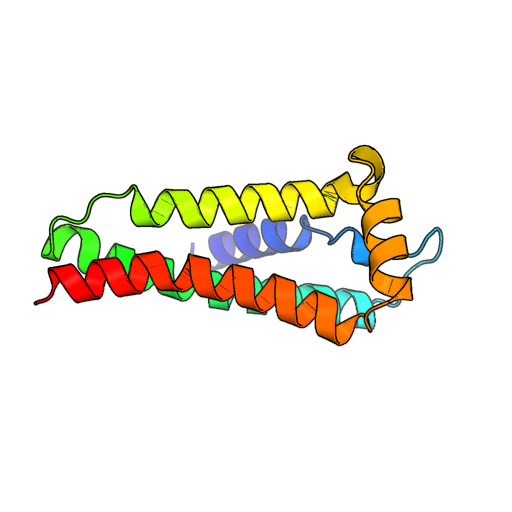4 -6.011 9.295 1.00 83.38 121 PRO A N 1
ATOM 987 C CA . PRO A 1 121 ? -5.570 -5.173 10.142 1.00 83.38 121 PRO A CA 1
ATOM 988 C C . PRO A 1 121 ? -6.996 -5.719 10.290 1.00 83.38 121 PRO A C 1
ATOM 990 O O . PRO A 1 121 ? -7.568 -5.670 11.379 1.00 83.38 121 PRO A O 1
ATOM 993 N N . VAL A 1 122 ? -7.568 -6.263 9.210 1.00 87.19 122 VAL A N 1
ATOM 994 C CA . VAL A 1 122 ? -8.936 -6.805 9.197 1.00 87.19 122 VAL A CA 1
ATOM 995 C C . VAL A 1 122 ? -9.021 -8.058 10.063 1.00 87.19 122 VAL A C 1
ATOM 997 O O . VAL A 1 122 ? -9.892 -8.155 10.927 1.00 87.19 122 VAL A O 1
ATOM 1000 N N . MET A 1 123 ? -8.079 -8.990 9.893 1.00 87.31 123 MET A N 1
ATOM 1001 C CA . MET A 1 123 ? -7.988 -10.191 10.726 1.00 87.31 123 MET A CA 1
ATOM 1002 C C . MET A 1 123 ? -7.770 -9.845 12.199 1.00 87.31 123 MET A C 1
ATOM 1004 O O . MET A 1 123 ? -8.350 -10.489 13.072 1.00 87.31 123 MET A O 1
ATOM 1008 N N . TYR A 1 124 ? -6.960 -8.826 12.491 1.00 88.62 124 TYR A N 1
ATOM 1009 C CA . TYR A 1 124 ? -6.720 -8.374 13.859 1.00 88.62 124 TYR A CA 1
ATOM 1010 C C . TYR A 1 124 ? -8.002 -7.869 14.533 1.00 88.62 124 TYR A C 1
ATOM 1012 O O . TYR A 1 124 ? -8.316 -8.292 15.646 1.00 88.62 124 TYR A O 1
ATOM 1020 N N . VAL A 1 125 ? -8.779 -7.029 13.841 1.00 88.44 125 VAL A N 1
ATOM 1021 C CA . VAL A 1 125 ? -10.096 -6.570 14.316 1.00 88.44 125 VAL A CA 1
ATOM 1022 C C . VAL A 1 125 ? -11.029 -7.765 14.527 1.00 88.44 125 VAL A C 1
ATOM 1024 O O . VAL A 1 125 ? -11.636 -7.885 15.587 1.00 88.44 125 VAL A O 1
ATOM 1027 N N . ALA A 1 126 ? -11.107 -8.680 13.555 1.00 88.31 126 ALA A N 1
ATOM 1028 C CA . ALA A 1 126 ? -11.988 -9.846 13.617 1.00 88.31 126 ALA A CA 1
ATOM 1029 C C . ALA A 1 126 ? -11.658 -10.784 14.790 1.00 88.31 126 ALA A C 1
ATOM 1031 O O . ALA A 1 126 ? -12.568 -11.324 15.415 1.00 88.31 126 ALA A O 1
ATOM 1032 N N . LYS A 1 127 ? -10.373 -10.958 15.127 1.00 90.00 127 LYS A N 1
ATOM 1033 C CA . LYS A 1 127 ? -9.947 -11.743 16.297 1.00 90.00 127 LYS A CA 1
ATOM 1034 C C . LYS A 1 127 ? -10.327 -11.091 17.623 1.00 90.00 127 LYS A C 1
ATOM 1036 O O . LYS A 1 127 ? -10.590 -11.811 18.571 1.00 90.00 127 LYS A O 1
ATOM 1041 N N . ARG A 1 128 ? -10.333 -9.758 17.697 1.00 88.62 128 ARG A N 1
ATOM 1042 C CA . ARG A 1 128 ? -10.709 -9.002 18.905 1.00 88.62 128 ARG A CA 1
ATOM 1043 C C . ARG A 1 128 ? -12.220 -8.843 19.081 1.00 88.62 128 ARG A C 1
ATOM 1045 O O . ARG A 1 128 ? -12.662 -8.454 20.154 1.00 88.62 128 ARG A O 1
ATOM 1052 N N . ALA A 1 129 ? -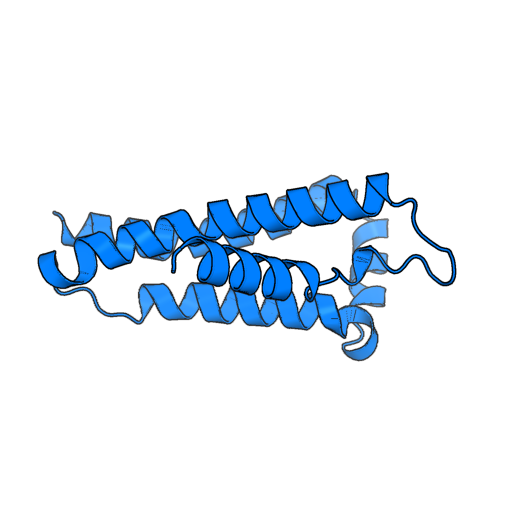12.987 -9.094 18.024 1.00 82.75 129 ALA A N 1
ATOM 1053 C CA . ALA A 1 129 ? -14.444 -9.052 18.039 1.00 82.75 129 ALA A CA 1
ATOM 1054 C C . ALA A 1 129 ? -15.093 -10.359 18.535 1.00 82.75 129 ALA A C 1
ATOM 1056 O O . ALA A 1 129 ? -16.302 -10.362 18.767 1.00 82.75 129 ALA A O 1
ATOM 1057 N N . LYS A 1 130 ? -14.313 -11.442 18.644 1.00 70.25 130 LYS A N 1
ATOM 1058 C CA . LYS A 1 130 ? -14.696 -12.714 19.270 1.00 70.25 130 LYS A CA 1
ATOM 1059 C C . LYS A 1 130 ? -14.302 -12.700 20.740 1.00 70.25 130 LYS A C 1
ATOM 1061 O O . LYS A 1 130 ? -15.078 -13.270 21.529 1.00 70.25 130 LYS A O 1
#

Radius of gyration: 17.64 Å; chains: 1; bounding box: 35×38×48 Å

pLDDT: mean 70.34, std 14.48, range [38.22, 91.69]

Foldseek 3Di:
DVVVVVVVVVVVLVVLQFPVCPPPPDHDDPVVSVVVSVVVVVVVVVLCPLVVVLVVCCVVLVDDCVLVVVLVVVVVVVSVCRNCVVVVVVVVVVVVVCVPDPPVVVVVVVVVVSVVSSCRSVVRSVVSVD

Secondary structure (DSSP, 8-state):
-HHHHHHHHHHHHHH---GGG--SSS---HHHHHHHHHHHHHHHHHHHHHHHHHHHHTTTTT--SHHHHHHHHHHHHHHHHHHTTTTTT-HHHHHHHHTTS-HHHHHHHHHHHHHHHHHHHHHHHHHH--

Organism: NCBI:txid2994642

Sequence (130 aa):
MNNIKILVLLSILLTFRPSFACACGEEIPLSHQMMGWITTAIIFLLYLVPSFYFAKYFKRYQLSILPLIFPHMLMFALLYAMMNSFKLGLNPIYDWIATYLPNSLIFAAIGLIGVIFWFYPVMYVAKRAK